Protein AF-A0A838E1R1-F1 (afdb_monomer)

Mean predicted aligned error: 11.25 Å

Structure (mmCIF, N/CA/C/O backbone):
data_AF-A0A838E1R1-F1
#
_entry.id   AF-A0A838E1R1-F1
#
loop_
_atom_site.group_PDB
_atom_site.id
_atom_site.type_symbol
_atom_site.label_atom_id
_atom_site.label_alt_id
_atom_site.label_comp_id
_atom_site.label_asym_id
_atom_site.label_entity_id
_atom_site.label_seq_id
_atom_site.pdbx_PDB_ins_code
_atom_site.Cartn_x
_atom_site.Cartn_y
_atom_site.Cartn_z
_atom_site.occupancy
_atom_site.B_iso_or_equiv
_atom_site.auth_seq_id
_atom_site.auth_comp_id
_atom_site.auth_asym_id
_atom_site.auth_atom_id
_atom_site.pdbx_PDB_model_num
ATOM 1 N N . MET A 1 1 ? -27.512 -9.405 -29.862 1.00 69.06 1 MET A N 1
ATOM 2 C CA . MET A 1 1 ? -26.299 -8.732 -30.366 1.00 69.06 1 MET A CA 1
ATOM 3 C C . MET A 1 1 ? -25.530 -9.753 -31.178 1.00 69.06 1 MET A C 1
ATOM 5 O O . MET A 1 1 ? -25.225 -10.809 -30.632 1.00 69.06 1 MET A O 1
ATOM 9 N N . SER A 1 2 ? -25.320 -9.494 -32.466 1.00 85.25 2 SER A N 1
ATOM 10 C CA . SER A 1 2 ? -24.423 -10.284 -33.317 1.00 85.25 2 SER A CA 1
ATOM 11 C C . SER A 1 2 ? -22.968 -9.971 -32.961 1.00 85.25 2 SER A C 1
ATOM 13 O O . SER A 1 2 ? -22.663 -8.941 -32.356 1.00 85.25 2 SER A O 1
ATOM 15 N N . LEU A 1 3 ? -22.062 -10.880 -33.316 1.00 85.44 3 LEU A N 1
ATOM 16 C CA . LEU A 1 3 ? -20.622 -10.702 -33.106 1.00 85.44 3 LEU A CA 1
ATOM 17 C C . LEU A 1 3 ? -20.067 -9.481 -33.863 1.00 85.44 3 LEU A C 1
ATOM 19 O O . LEU A 1 3 ? -19.075 -8.899 -33.430 1.00 85.44 3 LEU A O 1
ATOM 23 N N . ASP A 1 4 ? -20.734 -9.075 -34.943 1.00 91.12 4 ASP A N 1
ATOM 24 C CA . ASP A 1 4 ? -20.308 -7.994 -35.836 1.00 91.12 4 ASP A CA 1
ATOM 25 C C . ASP A 1 4 ? -20.505 -6.589 -35.240 1.00 91.12 4 ASP A C 1
ATOM 27 O O . ASP A 1 4 ? -19.787 -5.655 -35.595 1.00 91.12 4 ASP A O 1
ATOM 31 N N . ASP A 1 5 ? -21.413 -6.444 -34.272 1.00 86.38 5 ASP A N 1
ATOM 32 C CA . ASP A 1 5 ? -21.767 -5.150 -33.670 1.00 86.38 5 ASP A CA 1
ATOM 33 C C . ASP A 1 5 ? -20.899 -4.796 -32.442 1.00 86.38 5 ASP A C 1
ATOM 35 O O . ASP A 1 5 ? -21.074 -3.750 -31.805 1.00 86.38 5 ASP A O 1
ATOM 39 N N . ILE A 1 6 ? -19.947 -5.662 -32.072 1.00 84.75 6 ILE A N 1
ATOM 40 C CA . ILE A 1 6 ? -19.105 -5.487 -30.883 1.00 84.75 6 ILE A CA 1
ATOM 41 C C . ILE A 1 6 ? -17.997 -4.472 -31.179 1.00 84.75 6 ILE A C 1
ATOM 43 O O . ILE A 1 6 ? -16.922 -4.795 -31.687 1.00 84.75 6 ILE A O 1
ATOM 47 N N . THR A 1 7 ? -18.235 -3.219 -30.802 1.00 83.75 7 THR A N 1
ATOM 48 C CA . THR A 1 7 ? -17.257 -2.134 -30.932 1.00 83.75 7 THR A CA 1
ATOM 49 C C . THR A 1 7 ? -16.583 -1.805 -29.601 1.00 83.75 7 THR A C 1
ATOM 51 O O . THR A 1 7 ? -17.097 -2.060 -28.512 1.00 83.75 7 THR A O 1
ATOM 54 N N . LYS A 1 8 ? -15.376 -1.231 -29.672 1.00 83.38 8 LYS A N 1
ATOM 55 C CA . LYS A 1 8 ? -14.667 -0.724 -28.490 1.00 83.38 8 LYS A CA 1
ATOM 56 C C . LYS A 1 8 ? -15.153 0.682 -28.141 1.00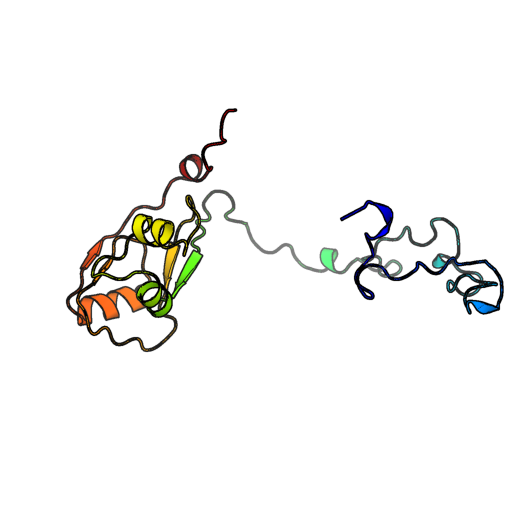 83.38 8 LYS A C 1
ATOM 58 O O . LYS A 1 8 ? -15.340 1.509 -29.030 1.00 83.38 8 LYS A O 1
ATOM 63 N N . THR A 1 9 ? -15.225 1.000 -26.851 1.00 86.44 9 THR A N 1
ATOM 64 C CA . THR A 1 9 ? -15.376 2.390 -26.395 1.00 86.44 9 THR A CA 1
ATOM 65 C C . THR A 1 9 ? -14.211 3.232 -26.947 1.00 86.44 9 THR A C 1
ATOM 67 O O . THR A 1 9 ? -13.061 2.774 -26.880 1.00 86.44 9 THR A O 1
ATOM 70 N N . PRO A 1 10 ? -14.452 4.443 -27.485 1.00 78.25 10 PRO A N 1
ATOM 71 C CA . PRO A 1 10 ? -13.467 5.211 -28.259 1.00 78.25 10 PRO A CA 1
ATOM 72 C C . PRO A 1 10 ? -12.123 5.447 -27.547 1.00 78.25 10 PRO A C 1
ATOM 74 O O . PRO A 1 10 ? -11.074 5.446 -28.187 1.00 78.25 10 PRO A O 1
ATOM 77 N N . THR A 1 11 ? -12.118 5.547 -26.219 1.00 77.62 11 THR A N 1
ATOM 78 C CA . THR A 1 11 ? -10.921 5.768 -25.386 1.00 77.62 11 THR A CA 1
ATOM 79 C C . THR A 1 11 ? -10.302 4.497 -24.796 1.00 77.62 11 THR A C 1
ATOM 81 O O . THR A 1 11 ? -9.246 4.568 -24.177 1.00 77.62 11 THR A O 1
ATOM 84 N N . SER A 1 12 ? -10.907 3.320 -24.990 1.00 82.19 12 SER A N 1
ATOM 85 C CA . SER A 1 12 ? -10.471 2.076 -24.331 1.00 82.19 12 SER A CA 1
ATOM 86 C C . SER A 1 12 ? -9.118 1.559 -24.842 1.00 82.19 12 SER A C 1
ATOM 88 O O . SER A 1 12 ? -8.331 1.003 -24.075 1.00 82.19 12 SER A O 1
ATOM 90 N N . ARG A 1 13 ? -8.814 1.738 -26.138 1.00 83.06 13 ARG A N 1
ATOM 91 C CA . ARG A 1 13 ? -7.555 1.267 -26.747 1.00 83.06 13 ARG A CA 1
ATOM 92 C C . ARG A 1 13 ? -6.996 2.260 -27.756 1.00 83.06 13 ARG A C 1
ATOM 94 O O . ARG A 1 13 ? -7.428 2.276 -28.917 1.00 83.06 13 ARG A O 1
ATOM 101 N N . ALA A 1 14 ? -5.987 3.013 -27.323 1.00 84.06 14 ALA A N 1
ATOM 102 C CA . ALA A 1 14 ? -5.154 3.823 -28.203 1.00 84.06 14 ALA A CA 1
ATOM 103 C C . ALA A 1 14 ? -4.338 2.929 -29.154 1.00 84.06 14 ALA A C 1
ATOM 105 O O . ALA A 1 14 ? -3.832 1.873 -28.764 1.00 84.06 14 ALA A O 1
ATOM 106 N N . GLN A 1 15 ? -4.204 3.343 -30.416 1.00 85.38 15 GLN A N 1
ATOM 107 C CA . GLN A 1 15 ? -3.348 2.634 -31.365 1.00 85.38 15 GLN A CA 1
ATOM 108 C C . GLN A 1 15 ? -1.874 2.810 -30.974 1.00 85.38 15 GLN A C 1
ATOM 110 O O . GLN A 1 15 ? -1.394 3.924 -30.763 1.00 85.38 15 GLN A O 1
ATOM 115 N N . ARG A 1 16 ? -1.126 1.703 -30.892 1.00 88.00 16 ARG A N 1
ATOM 116 C CA . ARG A 1 16 ? 0.314 1.749 -30.618 1.00 88.00 16 ARG A CA 1
ATOM 117 C C . ARG A 1 16 ? 1.051 2.338 -31.817 1.00 88.00 16 ARG A C 1
ATOM 119 O O . ARG A 1 16 ? 1.022 1.774 -32.909 1.00 88.00 16 ARG A O 1
ATOM 126 N N . ARG A 1 17 ? 1.824 3.399 -31.586 1.00 87.50 17 ARG A N 1
ATOM 127 C CA . ARG A 1 17 ? 2.751 3.932 -32.591 1.00 87.50 17 ARG A CA 1
ATOM 128 C C . ARG A 1 17 ? 3.868 2.920 -32.874 1.00 87.50 17 ARG A C 1
ATOM 130 O O . ARG A 1 17 ? 4.622 2.542 -31.974 1.00 87.50 17 ARG A O 1
ATOM 137 N N . ARG A 1 18 ? 3.982 2.475 -34.129 1.00 90.56 18 ARG A N 1
ATOM 138 C CA . ARG A 1 18 ? 5.080 1.615 -34.598 1.00 90.56 18 ARG A CA 1
ATOM 139 C C . ARG A 1 18 ? 6.303 2.487 -34.900 1.00 90.56 18 ARG A C 1
ATOM 141 O O . ARG A 1 18 ? 6.276 3.288 -35.826 1.00 90.56 18 ARG A O 1
ATOM 148 N N . VAL A 1 19 ? 7.353 2.357 -34.092 1.00 92.00 19 VAL A N 1
ATOM 149 C CA . VAL A 1 19 ? 8.600 3.134 -34.236 1.00 92.00 19 VAL A CA 1
ATOM 150 C C . VAL A 1 19 ? 9.474 2.590 -35.373 1.00 92.00 19 VAL A C 1
ATOM 152 O O . VAL A 1 19 ? 9.388 1.406 -35.698 1.00 92.00 19 VAL A O 1
ATOM 155 N N . GLY A 1 20 ? 10.310 3.436 -35.986 1.00 90.44 20 GLY A N 1
ATOM 156 C CA . GLY A 1 20 ? 11.235 3.011 -37.048 1.00 90.44 20 GLY A CA 1
ATOM 157 C C . GLY A 1 20 ? 10.559 2.670 -38.382 1.00 90.44 20 GLY A C 1
ATOM 158 O O . GLY A 1 20 ? 11.036 1.805 -39.117 1.00 90.44 20 GLY A O 1
ATOM 159 N N . ARG A 1 21 ? 9.417 3.299 -38.683 1.00 93.25 21 ARG A N 1
ATOM 160 C CA . ARG A 1 21 ? 8.636 3.107 -39.921 1.00 93.25 21 ARG A CA 1
ATOM 161 C C . ARG A 1 21 ? 8.426 4.442 -40.643 1.00 93.25 21 ARG A C 1
ATOM 163 O O . ARG A 1 21 ? 7.306 4.914 -40.786 1.00 93.25 21 ARG A O 1
ATOM 170 N N . GLY A 1 22 ? 9.527 5.072 -41.051 1.00 90.69 22 GLY A N 1
ATOM 171 C CA . GLY A 1 22 ? 9.507 6.321 -41.820 1.00 90.69 22 GLY A CA 1
ATOM 172 C C . GLY A 1 22 ? 9.334 7.603 -40.991 1.00 90.69 22 GLY A C 1
ATOM 173 O O . GLY A 1 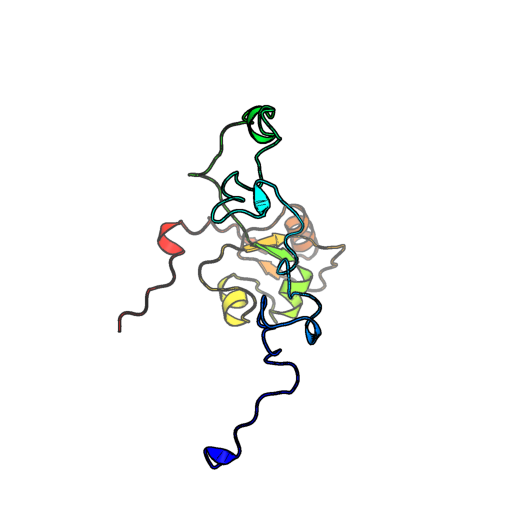22 ? 9.174 7.574 -39.766 1.00 90.69 22 GLY A O 1
ATOM 174 N N . ILE A 1 23 ? 9.415 8.744 -41.684 1.00 87.81 23 ILE A N 1
ATOM 175 C CA . ILE A 1 23 ? 9.490 10.090 -41.085 1.00 87.81 23 ILE A CA 1
ATOM 176 C C . ILE A 1 23 ? 8.125 10.584 -40.588 1.00 87.81 23 ILE A C 1
ATOM 178 O O . ILE A 1 23 ? 8.081 11.257 -39.564 1.00 87.81 23 ILE A O 1
ATOM 182 N N . GLY A 1 24 ? 7.014 10.181 -41.219 1.00 88.00 24 GLY A N 1
ATOM 183 C CA . GLY A 1 24 ? 5.662 10.661 -40.878 1.00 88.00 24 GLY A CA 1
ATOM 184 C C . GLY A 1 24 ? 5.221 10.416 -39.426 1.00 88.00 24 GLY A C 1
ATOM 185 O O . GLY A 1 24 ? 4.302 11.060 -38.940 1.00 88.00 24 GLY A O 1
ATOM 186 N N . SER A 1 25 ? 5.900 9.523 -38.698 1.00 85.06 25 SER A N 1
ATOM 187 C CA . SER A 1 25 ? 5.652 9.264 -37.271 1.00 85.06 25 SER A CA 1
ATOM 188 C C . SER A 1 25 ? 6.431 10.171 -36.302 1.00 85.06 25 SER A C 1
ATOM 190 O O . SER A 1 25 ? 6.226 10.077 -35.087 1.00 85.06 25 SER A O 1
ATOM 192 N N . GLY A 1 26 ? 7.389 10.963 -36.801 1.00 87.94 26 GLY A N 1
ATOM 193 C CA . GLY A 1 26 ? 8.384 11.699 -36.008 1.00 87.94 26 GLY A CA 1
ATOM 194 C C . GLY A 1 26 ? 9.441 10.814 -35.325 1.00 87.94 26 GLY A C 1
ATOM 195 O O . GLY A 1 26 ? 10.399 11.317 -34.748 1.00 87.94 26 GLY A O 1
ATOM 196 N N . LEU A 1 27 ? 9.309 9.483 -35.405 1.00 90.25 27 LEU A N 1
ATOM 197 C CA . LEU A 1 27 ? 10.171 8.490 -34.748 1.00 90.25 27 LEU A CA 1
ATOM 198 C C . LEU A 1 27 ? 10.849 7.552 -35.759 1.00 90.25 27 LEU A C 1
ATOM 200 O O . LEU A 1 27 ? 11.019 6.358 -35.502 1.00 90.25 27 LEU A O 1
ATOM 204 N N . GLY A 1 28 ? 11.223 8.085 -36.922 1.00 90.31 28 GLY A N 1
ATOM 205 C CA . GLY A 1 28 ? 11.849 7.324 -38.004 1.00 90.31 28 GLY A CA 1
ATOM 206 C C . GLY A 1 28 ? 13.300 6.948 -37.700 1.00 90.31 28 GLY A C 1
ATOM 207 O O . GLY A 1 28 ? 13.582 5.853 -37.219 1.00 90.31 28 GLY A O 1
ATOM 208 N N . LYS A 1 29 ? 14.236 7.865 -37.974 1.00 90.25 29 LYS A N 1
ATOM 209 C CA . LYS A 1 29 ? 15.681 7.573 -38.028 1.00 90.25 29 LYS A CA 1
ATOM 210 C C . LYS A 1 29 ? 16.281 7.039 -36.723 1.00 90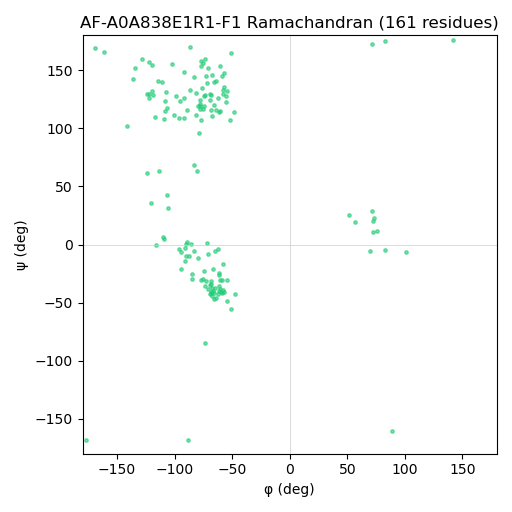.25 29 LYS A C 1
ATOM 212 O O . LYS A 1 29 ? 17.159 6.181 -36.769 1.00 90.25 29 LYS A O 1
ATOM 217 N N . THR A 1 30 ? 15.845 7.564 -35.580 1.00 91.69 30 THR A N 1
ATOM 218 C CA . THR A 1 30 ? 16.422 7.254 -34.257 1.00 91.69 30 THR A CA 1
ATOM 219 C C . THR A 1 30 ? 15.434 6.565 -33.322 1.00 91.69 30 THR A C 1
ATOM 221 O O . THR A 1 30 ? 15.780 6.271 -32.181 1.00 91.69 30 THR A O 1
ATOM 224 N N . CYS A 1 31 ? 14.192 6.325 -33.766 1.00 91.19 31 CYS A N 1
ATOM 225 C CA . CYS A 1 31 ? 13.115 5.789 -32.923 1.00 91.19 31 CYS A CA 1
ATOM 226 C C . CYS A 1 31 ? 12.914 6.563 -31.599 1.00 91.19 31 CYS A C 1
ATOM 228 O O . CYS A 1 31 ? 12.457 5.982 -30.617 1.00 91.19 31 CYS A O 1
ATOM 230 N N . GLY A 1 32 ? 13.294 7.849 -31.548 1.00 90.06 32 GLY A N 1
ATOM 231 C CA . GLY A 1 32 ? 13.250 8.678 -30.337 1.00 90.06 32 GLY A CA 1
ATOM 232 C C . GLY A 1 32 ? 14.363 8.404 -29.318 1.00 90.06 32 GLY A C 1
ATOM 233 O O . GLY A 1 32 ? 14.275 8.873 -28.191 1.00 90.06 32 GLY A O 1
ATOM 234 N N . ARG A 1 33 ? 15.403 7.638 -29.680 1.00 89.75 33 ARG A N 1
ATOM 235 C CA . ARG A 1 33 ? 16.526 7.306 -28.783 1.00 89.75 33 ARG A CA 1
ATOM 236 C C . ARG A 1 33 ? 17.700 8.289 -28.849 1.00 89.75 33 ARG A C 1
ATOM 238 O O . ARG A 1 33 ? 18.542 8.249 -27.963 1.00 89.75 33 ARG A O 1
ATOM 245 N N . GLY A 1 34 ? 17.763 9.154 -29.863 1.00 91.19 34 GLY A N 1
ATOM 246 C CA . GLY A 1 34 ? 18.880 10.088 -30.072 1.00 91.19 34 GLY A CA 1
ATOM 247 C C . GLY A 1 34 ? 20.036 9.515 -30.908 1.00 91.19 34 GLY A C 1
ATOM 248 O O . GLY A 1 34 ? 19.844 8.573 -31.679 1.00 91.19 34 GLY A O 1
ATOM 249 N N . GLN A 1 35 ? 21.216 10.136 -30.795 1.00 92.50 35 GLN A N 1
ATOM 250 C CA . GLN A 1 35 ? 22.447 9.793 -31.533 1.00 92.50 35 GLN A CA 1
ATOM 251 C C . GLN A 1 35 ? 23.285 8.726 -30.796 1.00 92.50 35 GLN A C 1
ATOM 253 O O . GLN A 1 35 ? 22.808 8.071 -29.881 1.00 92.50 35 GLN A O 1
ATOM 258 N N . LYS A 1 36 ? 24.537 8.489 -31.204 1.00 92.44 36 LYS A N 1
ATOM 259 C CA . LYS A 1 36 ? 25.397 7.423 -30.657 1.00 92.44 36 LYS A CA 1
ATOM 260 C C . LYS A 1 36 ? 25.654 7.611 -29.144 1.00 92.44 36 LYS A C 1
ATOM 262 O O . LYS A 1 36 ? 26.330 8.552 -28.757 1.00 92.44 36 LYS A O 1
ATOM 267 N N . GLY A 1 37 ? 25.172 6.680 -28.314 1.00 89.69 37 GLY A N 1
ATOM 268 C CA . GLY A 1 37 ? 25.416 6.635 -26.861 1.00 89.69 37 GLY A CA 1
ATOM 269 C C . GLY A 1 37 ? 24.955 5.317 -26.225 1.00 89.69 37 GLY A C 1
ATOM 270 O O . GLY A 1 37 ? 24.264 4.539 -26.888 1.00 89.69 37 GLY A O 1
ATOM 271 N N . GLU A 1 38 ? 25.310 5.061 -24.960 1.00 87.69 38 GLU A N 1
ATOM 272 C CA . GLU A 1 38 ? 25.012 3.799 -24.251 1.00 87.69 38 GLU A CA 1
ATOM 273 C C . GLU A 1 38 ? 23.520 3.438 -24.358 1.00 87.69 38 GLU A C 1
ATOM 275 O O . GLU A 1 38 ? 23.180 2.427 -24.966 1.00 87.69 38 GLU A O 1
ATOM 280 N N . GLY A 1 39 ? 22.616 4.340 -23.955 1.00 86.50 39 GLY A N 1
ATOM 281 C CA . GLY A 1 39 ? 21.158 4.128 -23.978 1.00 86.50 39 GLY A CA 1
ATOM 282 C C . GLY A 1 39 ? 20.507 3.952 -25.362 1.00 86.50 39 GLY A C 1
ATOM 283 O O . GLY A 1 39 ? 19.310 3.665 -25.442 1.00 86.50 39 GLY A O 1
ATOM 284 N N . THR A 1 40 ? 21.266 4.108 -26.452 1.00 90.12 40 THR A N 1
ATOM 285 C CA . THR A 1 40 ? 20.785 3.880 -27.829 1.00 90.12 40 THR A CA 1
ATOM 286 C C . THR A 1 40 ? 21.077 2.476 -28.341 1.00 90.12 40 THR A C 1
ATOM 288 O O . THR A 1 40 ? 20.400 2.011 -29.262 1.00 90.12 40 THR A O 1
ATOM 291 N N . ARG A 1 41 ? 22.055 1.791 -27.737 1.00 89.31 41 ARG A N 1
ATOM 292 C CA . ARG A 1 41 ? 22.447 0.423 -28.086 1.00 89.31 41 ARG A CA 1
ATOM 293 C C . ARG A 1 41 ? 21.426 -0.587 -27.560 1.00 89.31 41 ARG A C 1
ATOM 295 O O . ARG A 1 41 ? 20.684 -0.325 -26.611 1.00 89.31 41 ARG A O 1
ATOM 302 N N . THR A 1 42 ? 21.371 -1.756 -28.188 1.00 87.56 42 THR A N 1
ATOM 303 C CA . THR A 1 42 ? 20.577 -2.890 -27.693 1.00 87.56 42 THR A CA 1
ATOM 304 C C . THR A 1 42 ? 21.120 -3.312 -26.326 1.00 87.56 42 THR A C 1
ATOM 306 O O . THR A 1 42 ? 22.321 -3.505 -26.192 1.00 87.56 42 THR A O 1
ATOM 309 N N . GLY A 1 43 ? 20.267 -3.378 -25.298 1.00 83.69 43 GLY A N 1
ATOM 310 C CA . GLY A 1 43 ? 20.713 -3.619 -23.914 1.00 83.69 43 GLY A CA 1
ATOM 311 C C . GLY A 1 43 ? 21.427 -2.428 -23.252 1.00 83.69 43 GLY A C 1
ATOM 312 O O . GLY A 1 43 ? 21.993 -2.550 -22.179 1.00 83.69 43 GLY A O 1
ATOM 313 N N . GLY A 1 44 ? 21.410 -1.238 -23.852 1.00 73.81 44 GLY A N 1
ATOM 314 C CA . GLY A 1 44 ? 22.133 -0.074 -23.332 1.00 73.81 44 GLY A CA 1
ATOM 315 C C . GLY A 1 44 ? 21.571 0.561 -22.054 1.00 73.81 44 GLY A C 1
ATOM 316 O O . GLY A 1 44 ? 22.182 1.453 -21.482 1.00 73.81 44 GLY A O 1
ATOM 317 N N . LYS A 1 45 ? 20.388 0.137 -21.601 1.00 70.81 45 LYS A N 1
ATOM 318 C CA . LYS A 1 45 ? 19.749 0.617 -20.362 1.00 70.81 45 LYS A CA 1
ATOM 319 C C . LYS A 1 45 ? 19.835 -0.426 -19.242 1.00 70.81 45 LYS A C 1
ATOM 321 O O . LYS A 1 45 ? 18.924 -0.537 -18.432 1.00 70.81 45 LYS A O 1
ATOM 326 N N . ASN A 1 46 ? 20.901 -1.224 -19.236 1.00 69.50 46 ASN A N 1
ATOM 327 C CA . ASN A 1 46 ? 21.073 -2.318 -18.276 1.00 69.50 46 ASN A CA 1
ATOM 328 C C . ASN A 1 46 ? 21.571 -1.844 -16.905 1.00 69.50 46 ASN A C 1
ATOM 330 O O . ASN A 1 46 ? 21.531 -2.599 -15.937 1.00 69.50 46 ASN A O 1
ATOM 334 N N . ARG A 1 47 ? 22.018 -0.590 -16.797 1.00 72.56 47 ARG A N 1
ATOM 335 C CA . ARG A 1 47 ? 22.305 0.038 -15.511 1.00 72.56 47 ARG A CA 1
ATOM 336 C C . ARG A 1 47 ? 20.957 0.415 -14.903 1.00 72.56 47 ARG A C 1
ATOM 338 O O . ARG A 1 47 ? 20.263 1.271 -15.446 1.00 72.56 47 ARG A O 1
ATOM 345 N N . GLY A 1 48 ? 20.539 -0.317 -13.868 1.00 78.38 48 GLY A N 1
ATOM 346 C CA . GLY A 1 48 ? 19.230 -0.144 -13.231 1.00 78.38 48 GLY A CA 1
ATOM 347 C C . GLY A 1 48 ? 18.952 1.317 -12.847 1.00 78.38 48 GLY A C 1
ATOM 348 O O . GLY A 1 48 ? 19.884 2.117 -12.773 1.00 78.38 48 GLY A O 1
ATOM 349 N N . PRO A 1 49 ? 17.693 1.686 -12.548 1.00 82.88 49 PRO A N 1
ATOM 350 C CA . PRO A 1 49 ? 17.287 3.086 -12.359 1.00 82.88 49 PRO A CA 1
ATOM 351 C C . PRO A 1 49 ? 17.981 3.809 -11.191 1.00 82.88 49 PRO A C 1
ATOM 353 O O . PRO A 1 49 ? 17.768 4.995 -10.986 1.00 82.88 49 PRO A O 1
ATOM 356 N N . LEU A 1 50 ? 18.798 3.090 -10.425 1.00 85.44 50 LEU A N 1
ATOM 357 C CA . LEU A 1 50 ? 19.450 3.528 -9.197 1.00 85.44 50 LEU A CA 1
ATOM 358 C C . LEU A 1 50 ? 20.971 3.686 -9.383 1.00 85.44 50 LEU A C 1
ATOM 360 O O . LEU A 1 50 ? 21.702 3.893 -8.419 1.00 85.44 50 LEU A O 1
ATOM 364 N N . PHE A 1 51 ? 21.461 3.545 -10.620 1.00 88.06 51 PHE A N 1
ATOM 365 C CA . PHE A 1 51 ? 22.857 3.774 -10.973 1.00 88.06 51 PHE A CA 1
ATOM 366 C C . PHE A 1 51 ? 23.146 5.274 -11.126 1.00 88.06 51 PHE A C 1
ATOM 368 O O . PHE A 1 51 ? 22.605 5.928 -12.013 1.00 88.06 51 PHE A O 1
ATOM 375 N N . GLU A 1 52 ? 24.058 5.795 -10.303 1.00 89.94 52 GLU A N 1
ATOM 376 C CA . GLU A 1 52 ? 24.437 7.217 -10.252 1.00 89.94 52 GLU A CA 1
ATOM 377 C C . GLU A 1 52 ? 25.826 7.473 -10.875 1.00 89.94 52 GLU A C 1
ATOM 379 O O . GLU A 1 52 ? 26.659 8.184 -10.321 1.00 89.94 52 GLU A O 1
ATOM 384 N N . GLY A 1 53 ? 26.136 6.849 -12.018 1.00 88.56 53 GLY A N 1
ATOM 385 C CA . GLY A 1 53 ? 27.347 7.191 -12.784 1.00 88.56 53 GLY A CA 1
ATOM 386 C C . GLY A 1 53 ? 28.679 6.738 -12.169 1.00 88.56 53 GLY A C 1
ATOM 387 O O . GLY A 1 53 ? 29.718 7.280 -12.526 1.00 88.56 53 GLY A O 1
ATOM 388 N N . GLY A 1 54 ? 28.663 5.756 -11.262 1.00 88.62 54 GLY A N 1
ATOM 389 C CA . GLY A 1 54 ? 29.850 5.288 -10.527 1.00 88.62 54 GLY A CA 1
ATOM 390 C C . GLY A 1 54 ? 29.950 5.828 -9.098 1.00 88.62 54 GLY A C 1
ATOM 391 O O . GLY A 1 54 ? 30.792 5.375 -8.328 1.00 88.62 54 GLY A O 1
ATOM 392 N N . GLN A 1 55 ? 29.055 6.739 -8.712 1.00 92.31 55 GLN A N 1
ATOM 393 C CA . GLN A 1 55 ? 28.884 7.128 -7.319 1.00 92.31 55 GLN A CA 1
ATOM 394 C C . GLN A 1 55 ? 28.224 5.995 -6.515 1.00 92.31 55 GLN A C 1
ATOM 396 O O . GLN A 1 55 ? 27.429 5.219 -7.053 1.00 92.31 55 GLN A O 1
ATOM 401 N N . PHE A 1 56 ? 28.507 5.916 -5.209 1.00 90.44 56 PHE A N 1
ATOM 402 C CA . PHE A 1 56 ? 27.778 5.014 -4.310 1.00 90.44 56 PHE A CA 1
ATOM 403 C C . PHE A 1 56 ? 26.270 5.292 -4.388 1.00 90.44 56 PHE A C 1
ATOM 405 O O . PHE A 1 56 ? 25.885 6.427 -4.105 1.00 90.44 56 PHE A O 1
ATOM 412 N N . PRO A 1 57 ? 25.412 4.310 -4.719 1.00 90.94 57 PRO A N 1
ATOM 413 C CA . PRO A 1 57 ? 23.970 4.524 -4.819 1.00 90.94 57 PRO A CA 1
ATOM 414 C C . PRO A 1 57 ? 23.363 5.068 -3.524 1.00 90.94 57 PRO A C 1
ATOM 416 O O . PRO A 1 57 ? 23.801 4.702 -2.429 1.00 90.94 57 PRO A O 1
ATOM 419 N N . PHE A 1 58 ? 22.316 5.888 -3.635 1.00 89.44 58 PHE A N 1
ATOM 420 C CA . PHE A 1 58 ? 21.647 6.524 -2.495 1.00 89.44 58 PHE A CA 1
ATOM 421 C C . PHE A 1 58 ? 21.321 5.574 -1.324 1.00 89.44 58 PHE A C 1
ATOM 423 O O . PHE A 1 58 ? 21.585 5.904 -0.167 1.00 89.44 58 PHE A O 1
ATOM 430 N N . TRP A 1 59 ? 20.825 4.361 -1.594 1.00 88.12 59 TRP A N 1
ATOM 431 C CA . TRP A 1 59 ? 20.497 3.389 -0.537 1.00 88.12 59 TRP A CA 1
ATOM 432 C C . TRP A 1 59 ? 21.713 2.864 0.237 1.00 88.12 59 TRP A C 1
ATOM 434 O O . TRP A 1 59 ? 21.537 2.338 1.330 1.00 88.12 59 TRP A O 1
ATOM 444 N N . MET A 1 60 ? 22.928 2.957 -0.319 1.00 90.94 60 MET A N 1
ATOM 445 C CA . MET A 1 60 ? 24.160 2.540 0.368 1.00 90.94 60 MET A CA 1
ATOM 446 C C . MET A 1 60 ? 24.693 3.655 1.262 1.00 90.94 60 MET A C 1
ATOM 448 O O . MET A 1 60 ? 25.395 3.370 2.225 1.00 90.94 60 MET A O 1
ATOM 452 N N . ARG A 1 61 ? 24.368 4.917 0.948 1.00 92.25 61 ARG A N 1
ATOM 453 C CA . ARG A 1 61 ? 24.756 6.077 1.763 1.00 92.25 61 ARG A CA 1
ATOM 454 C C . ARG A 1 61 ? 23.915 6.189 3.031 1.00 92.25 61 ARG A C 1
ATOM 456 O O . ARG A 1 61 ? 24.387 6.712 4.034 1.00 92.25 61 ARG A O 1
ATOM 463 N N . LEU A 1 62 ? 22.666 5.727 2.981 1.00 90.62 62 LEU A N 1
ATOM 464 C CA . LEU A 1 62 ? 21.767 5.757 4.127 1.00 90.62 62 LEU A CA 1
ATOM 465 C C . LEU A 1 62 ? 22.124 4.660 5.145 1.00 90.62 62 LEU A C 1
ATOM 467 O O . LEU A 1 62 ? 22.306 3.502 4.762 1.00 90.62 62 LEU A O 1
ATOM 471 N N . PRO A 1 63 ? 22.164 4.978 6.452 1.00 93.25 63 PRO A N 1
ATOM 472 C CA . PRO A 1 63 ? 22.383 3.969 7.477 1.00 93.25 63 PRO A CA 1
ATOM 473 C C . PRO A 1 63 ? 21.184 3.017 7.566 1.00 93.25 63 PRO A C 1
ATOM 475 O O . PRO A 1 63 ? 20.024 3.419 7.435 1.00 93.25 63 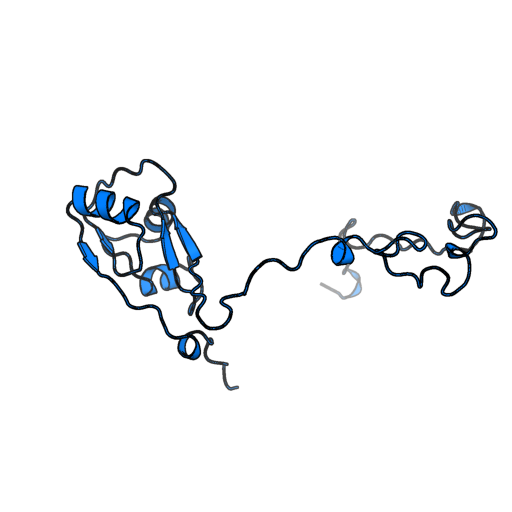PRO A O 1
ATOM 478 N N . LYS A 1 64 ? 21.449 1.741 7.865 1.00 90.19 64 LYS A N 1
ATOM 479 C CA . LYS A 1 64 ? 20.389 0.782 8.205 1.00 90.19 64 LYS A CA 1
ATOM 480 C C . LYS A 1 64 ? 19.783 1.179 9.553 1.00 90.19 64 LYS A C 1
ATOM 482 O O . LYS A 1 64 ? 20.476 1.167 10.567 1.00 90.19 64 LYS A O 1
ATOM 487 N N . ARG A 1 65 ? 18.498 1.547 9.571 1.00 90.56 65 ARG A N 1
ATOM 488 C CA . ARG A 1 65 ? 17.828 2.054 10.779 1.00 90.56 65 ARG A CA 1
ATOM 489 C C . ARG A 1 65 ? 16.969 0.987 11.464 1.00 90.56 65 ARG A C 1
ATOM 491 O O . ARG A 1 65 ? 15.894 0.662 10.968 1.00 90.56 65 ARG A O 1
ATOM 498 N N . GLY A 1 66 ? 17.402 0.566 12.656 1.00 88.69 66 GLY A N 1
ATOM 499 C CA . GLY A 1 66 ? 16.601 -0.164 13.647 1.00 88.69 66 GLY A CA 1
ATOM 500 C C . GLY A 1 66 ? 16.259 -1.620 13.304 1.00 88.69 66 GLY A C 1
ATOM 501 O O . GLY A 1 66 ? 16.496 -2.103 12.200 1.00 88.69 66 GLY A O 1
ATOM 502 N N . PHE A 1 67 ? 15.673 -2.318 14.279 1.00 88.69 67 PHE A N 1
ATOM 503 C CA . PHE A 1 67 ? 15.113 -3.661 14.108 1.00 88.69 67 PHE A CA 1
ATOM 504 C C . PHE A 1 67 ? 13.626 -3.581 13.743 1.00 88.69 67 PHE A C 1
ATOM 506 O O . PHE A 1 67 ? 12.919 -2.671 14.180 1.00 88.69 67 PHE A O 1
ATOM 513 N N . THR A 1 68 ? 13.125 -4.541 12.960 1.00 86.81 68 THR A N 1
ATOM 514 C CA . THR A 1 68 ? 11.693 -4.616 12.628 1.00 86.81 68 THR A CA 1
ATOM 515 C C . THR A 1 68 ? 10.987 -5.630 13.526 1.00 86.81 68 THR A C 1
ATOM 517 O O . THR A 1 68 ? 11.388 -6.788 13.612 1.00 86.81 68 THR A O 1
ATOM 520 N N . ASN A 1 69 ? 9.898 -5.222 14.184 1.00 87.00 69 ASN A N 1
ATOM 521 C CA . ASN A 1 69 ? 9.045 -6.140 14.945 1.00 87.00 69 ASN A CA 1
ATOM 522 C C . ASN A 1 69 ? 8.087 -6.898 14.004 1.00 87.00 69 ASN A C 1
ATOM 524 O O . ASN A 1 69 ? 6.876 -6.713 14.047 1.00 87.00 69 ASN A O 1
ATOM 528 N N . PHE A 1 70 ? 8.613 -7.707 13.086 1.00 82.88 70 PHE A N 1
ATOM 529 C CA . PHE A 1 70 ? 7.782 -8.390 12.088 1.00 82.88 70 PHE A CA 1
ATOM 530 C C . PHE A 1 70 ? 6.875 -9.469 12.714 1.00 82.88 70 PHE A C 1
ATOM 532 O O . PHE A 1 70 ? 5.693 -9.585 12.375 1.00 82.88 70 PHE A O 1
ATOM 539 N N . ALA A 1 71 ? 7.405 -10.229 13.677 1.00 81.25 71 ALA A N 1
ATOM 540 C CA . ALA A 1 71 ? 6.704 -11.355 14.287 1.00 81.25 71 ALA A CA 1
ATOM 541 C C . ALA A 1 71 ? 5.542 -10.924 15.200 1.00 81.25 71 ALA A C 1
ATOM 543 O O . ALA A 1 71 ? 4.476 -11.545 15.144 1.00 81.25 71 ALA A O 1
ATOM 544 N N . HIS A 1 72 ? 5.692 -9.834 15.961 1.00 83.00 72 HIS A N 1
ATOM 545 C CA . HIS A 1 72 ? 4.704 -9.399 16.960 1.00 83.00 72 HIS A CA 1
ATOM 546 C C . HIS A 1 72 ? 3.946 -8.124 16.575 1.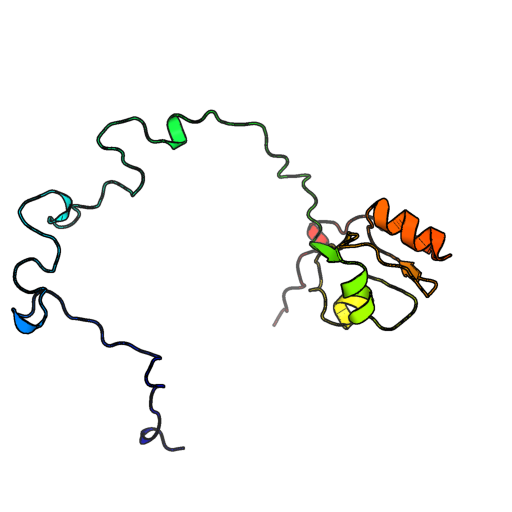00 83.00 72 HIS A C 1
ATOM 548 O O . HIS A 1 72 ? 3.144 -7.633 17.365 1.00 83.00 72 HIS A O 1
ATOM 554 N N . ARG A 1 73 ? 4.147 -7.578 15.366 1.00 83.56 73 ARG A N 1
ATOM 555 C CA . ARG A 1 73 ? 3.336 -6.451 14.889 1.00 83.56 73 ARG A CA 1
ATOM 556 C C . ARG A 1 73 ? 1.874 -6.866 14.749 1.00 83.56 73 ARG A C 1
ATOM 558 O O . ARG A 1 73 ? 1.520 -7.676 13.890 1.00 83.56 73 ARG A O 1
ATOM 565 N N . GLU A 1 74 ? 1.032 -6.237 15.556 1.00 82.94 74 GLU A N 1
ATOM 566 C CA . GLU A 1 74 ? -0.415 -6.262 15.404 1.00 82.94 74 GLU A CA 1
ATOM 567 C C . GLU A 1 74 ? -0.858 -5.082 14.541 1.00 82.94 74 GLU A C 1
ATOM 569 O O . GLU A 1 74 ? -0.517 -3.927 14.800 1.00 82.94 74 GLU A O 1
ATOM 574 N N . THR A 1 75 ? -1.598 -5.379 13.477 1.00 84.06 75 THR A N 1
ATOM 575 C CA . THR A 1 75 ? -2.178 -4.379 12.584 1.00 84.06 75 THR A CA 1
ATOM 576 C C . THR A 1 75 ? -3.681 -4.320 12.794 1.00 84.06 75 THR A C 1
ATOM 578 O O . THR A 1 75 ? -4.375 -5.326 12.648 1.00 84.06 75 THR A O 1
ATOM 581 N N . TYR A 1 76 ? -4.164 -3.122 13.105 1.00 88.31 76 TYR A N 1
ATOM 582 C CA . TYR A 1 76 ? -5.582 -2.805 13.184 1.00 88.31 76 TYR A CA 1
ATOM 583 C C . TYR A 1 76 ? -5.939 -1.871 12.032 1.00 88.31 76 TYR A C 1
ATOM 585 O O . TYR A 1 76 ? -5.175 -0.956 11.720 1.00 88.31 76 TYR A O 1
ATOM 593 N N . LEU A 1 77 ? -7.098 -2.088 11.423 1.00 89.62 77 LEU A N 1
ATOM 594 C CA . LEU A 1 77 ? -7.737 -1.114 10.553 1.00 89.62 77 LEU A CA 1
ATOM 595 C C . LEU A 1 77 ? -8.353 -0.023 11.445 1.00 89.62 77 LEU A C 1
ATOM 597 O O . LEU A 1 77 ? -9.224 -0.354 12.257 1.00 89.62 77 LEU A O 1
ATOM 601 N N . PRO A 1 78 ? -7.905 1.241 11.355 1.00 90.56 78 PRO A N 1
ATOM 602 C CA . PRO A 1 78 ? -8.576 2.327 12.051 1.00 90.56 78 PRO A CA 1
ATOM 603 C C . PRO A 1 78 ? -9.947 2.555 11.410 1.00 90.56 78 PRO A C 1
ATOM 605 O O . PRO A 1 78 ? -10.047 2.685 10.190 1.00 90.56 78 PRO A O 1
ATOM 608 N N . LEU A 1 79 ? -10.993 2.584 12.230 1.00 89.62 79 LEU A N 1
ATOM 609 C CA . LEU A 1 79 ? -12.341 2.949 11.807 1.00 89.62 79 LEU A CA 1
ATOM 610 C C . LEU A 1 79 ? -12.831 4.110 12.663 1.00 89.62 79 LEU A C 1
ATOM 612 O O . LEU A 1 79 ? -12.771 4.038 13.892 1.00 89.62 79 LEU A O 1
ATOM 616 N N . ASP A 1 80 ? -13.323 5.159 12.016 1.00 90.12 80 ASP A N 1
ATOM 617 C CA . ASP A 1 80 ? -13.863 6.310 12.724 1.00 90.12 80 ASP A CA 1
ATOM 618 C C . ASP A 1 80 ? -15.203 5.975 13.373 1.00 90.12 80 ASP A C 1
ATOM 620 O O . ASP A 1 80 ? -16.065 5.317 12.785 1.00 90.12 80 ASP A O 1
ATOM 624 N N . LEU A 1 81 ? -15.379 6.461 14.599 1.00 85.69 81 LEU A N 1
ATOM 625 C CA . LEU A 1 81 ? -16.587 6.240 15.385 1.00 85.69 81 LEU A CA 1
ATOM 626 C C . LEU A 1 81 ? -17.859 6.724 14.667 1.00 85.69 81 LEU A C 1
ATOM 628 O O . LEU A 1 81 ? -18.869 6.028 14.681 1.00 85.69 81 LEU A O 1
ATOM 632 N N . GLU A 1 82 ? -17.803 7.882 14.011 1.00 85.62 82 GLU A N 1
ATOM 633 C CA . GLU A 1 82 ? -18.931 8.447 13.258 1.00 85.62 82 GLU A CA 1
ATOM 634 C C . GLU A 1 82 ? -19.300 7.576 12.051 1.00 85.62 82 GLU A C 1
ATOM 636 O O . GLU A 1 82 ? -20.459 7.198 11.881 1.00 85.62 82 GLU A O 1
ATOM 641 N N . ALA A 1 83 ? -18.303 7.161 11.263 1.00 85.56 83 ALA A N 1
ATOM 642 C CA . ALA A 1 83 ? -18.514 6.257 10.136 1.00 85.56 83 ALA A CA 1
ATOM 643 C C . ALA A 1 83 ? -19.125 4.921 10.591 1.00 85.56 83 ALA A C 1
ATOM 645 O O . ALA A 1 83 ? -20.051 4.412 9.960 1.00 85.56 83 ALA A O 1
ATOM 646 N N . ALA A 1 84 ? -18.662 4.378 11.721 1.00 85.00 84 ALA A N 1
ATOM 647 C CA . ALA A 1 84 ? -19.213 3.152 12.290 1.00 85.00 84 ALA A CA 1
ATOM 648 C C . ALA A 1 84 ? -20.700 3.291 12.668 1.00 85.00 84 ALA A C 1
ATOM 650 O O . ALA A 1 84 ? -21.465 2.347 12.481 1.00 85.00 84 ALA A O 1
ATOM 651 N N . MET A 1 85 ? -21.124 4.464 13.145 1.00 83.25 85 MET A N 1
ATOM 652 C CA . MET A 1 85 ? -22.524 4.739 13.501 1.00 83.25 85 MET A CA 1
ATOM 653 C C . MET A 1 85 ? -23.440 4.901 12.302 1.00 83.25 85 MET A C 1
ATOM 655 O O . MET A 1 85 ? -24.595 4.490 12.357 1.00 83.25 85 MET A O 1
ATOM 659 N N . HIS A 1 86 ? -22.944 5.498 11.222 1.00 83.56 86 HIS A N 1
ATOM 660 C CA . HIS A 1 86 ? -23.721 5.604 9.991 1.00 83.56 86 HIS A CA 1
ATOM 661 C C . HIS A 1 86 ? -23.933 4.241 9.329 1.00 83.56 86 HIS A C 1
ATOM 663 O O . HIS A 1 86 ? -24.976 4.009 8.725 1.00 83.56 86 HIS A O 1
ATOM 669 N N . LEU A 1 87 ? -22.952 3.343 9.444 1.00 81.31 87 LEU A N 1
ATOM 670 C CA . LEU A 1 87 ? -22.977 2.037 8.788 1.00 81.31 87 LEU A CA 1
ATOM 671 C C . LEU A 1 87 ? -23.739 0.974 9.587 1.00 81.31 87 LEU A C 1
ATOM 673 O O . LEU A 1 87 ? -24.297 0.055 8.992 1.00 81.31 87 LEU A O 1
ATOM 677 N N . VAL A 1 88 ? -23.764 1.076 10.918 1.00 80.00 88 VAL A N 1
ATOM 678 C CA . VAL A 1 88 ? -24.442 0.109 11.788 1.00 80.00 88 VAL A CA 1
ATOM 679 C C . VAL A 1 88 ? -25.562 0.800 12.550 1.00 80.00 88 VAL A C 1
ATOM 681 O O . VAL A 1 88 ? -25.329 1.568 13.479 1.00 80.00 88 VAL A O 1
ATOM 684 N N . SER A 1 89 ? -26.801 0.477 12.187 1.00 74.31 89 SER A N 1
ATOM 685 C CA . SER A 1 89 ? -27.979 0.879 12.948 1.00 74.31 89 SER A CA 1
ATOM 686 C C . SER A 1 89 ? -28.150 -0.013 14.181 1.00 74.31 89 SER A C 1
ATOM 688 O O . SER A 1 89 ? -28.339 -1.224 14.052 1.00 74.31 89 SER A O 1
ATOM 690 N N . GLY A 1 90 ? -28.114 0.582 15.372 1.00 77.31 90 GLY A N 1
ATOM 691 C CA . GLY A 1 90 ? -28.393 -0.088 16.642 1.00 77.31 90 GLY A CA 1
ATOM 692 C C . GLY A 1 90 ? -27.487 0.393 17.771 1.00 77.31 90 GLY A C 1
ATOM 693 O O . GLY A 1 90 ? -26.570 1.181 17.551 1.00 77.31 90 GLY A O 1
ATOM 694 N N . ASP A 1 91 ? -27.745 -0.111 18.974 1.00 78.56 91 ASP A N 1
ATOM 695 C CA . ASP A 1 91 ? -27.027 0.304 20.185 1.00 78.56 91 ASP A CA 1
ATOM 696 C C . ASP A 1 91 ? -25.792 -0.563 20.478 1.00 78.56 91 ASP A C 1
ATOM 698 O O . ASP A 1 91 ? -25.033 -0.272 21.398 1.00 78.56 91 ASP A O 1
ATOM 702 N N . GLU A 1 92 ? -25.525 -1.601 19.676 1.00 83.81 92 GLU A N 1
ATOM 703 C CA . GLU A 1 92 ? -24.321 -2.427 19.831 1.00 83.81 92 GLU A CA 1
ATOM 704 C C . GLU A 1 92 ? -23.435 -2.365 18.585 1.00 83.81 92 GLU A C 1
ATOM 706 O O . GLU A 1 92 ? -23.883 -2.653 17.472 1.00 83.81 92 GLU A O 1
ATOM 711 N N . LEU A 1 93 ? -22.154 -2.074 18.799 1.00 84.56 93 LEU A N 1
ATOM 712 C CA . LEU A 1 93 ? -21.096 -2.075 17.796 1.00 84.56 93 LEU A CA 1
ATOM 713 C C . LEU A 1 93 ? -20.170 -3.268 18.049 1.00 84.56 93 LEU A C 1
ATOM 715 O O . LEU A 1 93 ? -19.370 -3.275 18.985 1.00 84.56 93 LEU A O 1
ATOM 719 N N . SER A 1 94 ? -20.247 -4.269 17.176 1.00 86.12 94 SER A N 1
ATOM 720 C CA . SER A 1 94 ? -19.379 -5.450 17.196 1.00 86.12 94 SER A CA 1
ATOM 721 C C . SER A 1 94 ? -18.743 -5.686 15.827 1.00 86.12 94 SER A C 1
ATOM 723 O O . SER A 1 94 ? -19.244 -5.221 14.800 1.00 86.12 94 SER A O 1
ATOM 725 N N . LEU A 1 95 ? -17.635 -6.436 15.794 1.00 83.94 95 LEU A N 1
ATOM 726 C CA . LEU A 1 95 ? -16.984 -6.817 14.534 1.00 83.94 95 LEU A CA 1
ATOM 727 C C . LEU A 1 95 ? -17.941 -7.582 13.608 1.00 83.94 95 LEU A C 1
ATOM 729 O O . LEU A 1 95 ? -17.953 -7.335 12.407 1.00 83.94 95 LEU A O 1
ATOM 733 N N . ALA A 1 96 ? -18.782 -8.459 14.163 1.00 84.94 96 ALA A N 1
ATOM 734 C CA . ALA A 1 96 ? -19.765 -9.216 13.392 1.00 84.94 96 ALA A CA 1
ATOM 735 C C . ALA A 1 96 ? -20.787 -8.298 12.703 1.00 84.94 96 ALA A C 1
ATOM 737 O O . ALA A 1 96 ? -21.076 -8.483 11.522 1.00 84.94 96 ALA A O 1
ATOM 738 N N . LYS A 1 97 ? -21.274 -7.261 13.401 1.00 86.19 97 LYS A N 1
ATOM 739 C CA . LYS A 1 97 ? -22.205 -6.282 12.821 1.00 86.19 97 LYS A CA 1
ATOM 740 C C . LYS A 1 97 ? -21.550 -5.427 11.738 1.00 86.19 97 LYS A C 1
ATOM 742 O O . LYS A 1 97 ? -22.174 -5.178 10.714 1.00 86.19 97 LYS A O 1
ATOM 747 N N . LEU A 1 98 ? -20.283 -5.046 11.909 1.00 85.44 98 LEU A N 1
ATOM 748 C CA . LEU A 1 98 ? -19.530 -4.332 10.869 1.00 85.44 98 LEU A CA 1
ATOM 749 C C . LEU A 1 98 ? -19.308 -5.186 9.612 1.00 85.44 98 LEU A C 1
ATOM 751 O O . LEU A 1 98 ? -19.371 -4.670 8.497 1.00 85.44 98 LEU A O 1
ATOM 755 N N . VAL A 1 99 ? -19.073 -6.490 9.776 1.00 86.81 99 VAL A N 1
ATOM 756 C CA . VAL A 1 99 ? -18.959 -7.426 8.647 1.00 86.81 99 VAL A CA 1
ATOM 757 C C . VAL A 1 99 ? -20.317 -7.628 7.968 1.00 86.81 99 VAL A C 1
ATOM 759 O O . VAL A 1 99 ? -20.393 -7.576 6.742 1.00 86.81 99 VAL A O 1
ATOM 762 N N . ALA A 1 100 ? -21.397 -7.780 8.741 1.00 86.00 100 ALA A N 1
ATOM 763 C CA . ALA A 1 100 ? -22.758 -7.901 8.212 1.00 86.00 100 ALA A CA 1
ATOM 764 C C . ALA A 1 100 ? -23.192 -6.648 7.430 1.00 86.00 100 ALA A C 1
ATOM 766 O O . ALA A 1 100 ? -23.754 -6.760 6.343 1.00 86.00 100 ALA A O 1
ATOM 767 N N . ALA A 1 101 ? -22.839 -5.460 7.929 1.00 85.62 101 ALA A N 1
ATOM 768 C CA . ALA A 1 101 ? -23.047 -4.181 7.251 1.00 85.62 101 ALA A CA 1
ATOM 769 C C . ALA A 1 101 ? -22.117 -3.962 6.039 1.00 85.62 101 ALA A C 1
ATOM 771 O O . ALA A 1 101 ? -22.158 -2.904 5.415 1.00 85.62 101 ALA A O 1
ATOM 772 N N . LYS A 1 102 ? -21.253 -4.934 5.701 1.00 85.19 102 LYS A N 1
ATOM 773 C CA . LYS A 1 102 ? -20.233 -4.854 4.638 1.00 85.19 102 LYS A CA 1
ATOM 774 C C . LYS A 1 102 ? -19.254 -3.681 4.795 1.00 85.19 102 LYS A C 1
ATOM 776 O O . LYS A 1 102 ? -18.564 -3.326 3.842 1.00 85.19 102 LYS A O 1
ATOM 781 N N . ALA A 1 103 ? -19.140 -3.123 6.000 1.00 84.81 103 ALA A N 1
ATOM 782 C CA . ALA A 1 103 ? -18.184 -2.068 6.319 1.00 84.81 103 ALA A CA 1
ATOM 783 C C . ALA A 1 103 ? -16.749 -2.612 6.391 1.00 84.81 103 ALA A C 1
ATOM 785 O O . ALA A 1 103 ? -15.787 -1.911 6.084 1.00 84.81 103 ALA A O 1
ATOM 786 N N . VAL A 1 104 ? -16.598 -3.875 6.803 1.00 86.50 104 VAL A N 1
ATOM 787 C CA . VAL A 1 104 ? -15.298 -4.516 7.025 1.00 86.50 104 VAL A CA 1
ATOM 788 C C . VAL A 1 104 ? -15.304 -5.930 6.448 1.00 86.50 104 VAL A C 1
ATOM 790 O O . VAL A 1 104 ? -16.298 -6.648 6.524 1.00 86.50 104 VAL A O 1
ATOM 793 N N . ARG A 1 105 ? -14.175 -6.348 5.864 1.00 85.38 105 ARG A N 1
ATOM 794 C CA . ARG A 1 105 ? -13.990 -7.727 5.389 1.00 85.38 105 ARG A CA 1
ATOM 795 C C . ARG A 1 105 ? -13.812 -8.695 6.570 1.00 85.38 105 ARG A C 1
ATOM 797 O O . ARG A 1 105 ? -13.158 -8.331 7.549 1.00 85.38 105 ARG A O 1
ATOM 804 N N . PRO A 1 106 ? -14.312 -9.938 6.477 1.00 83.44 106 PRO A N 1
ATOM 805 C CA . PRO A 1 106 ? -14.072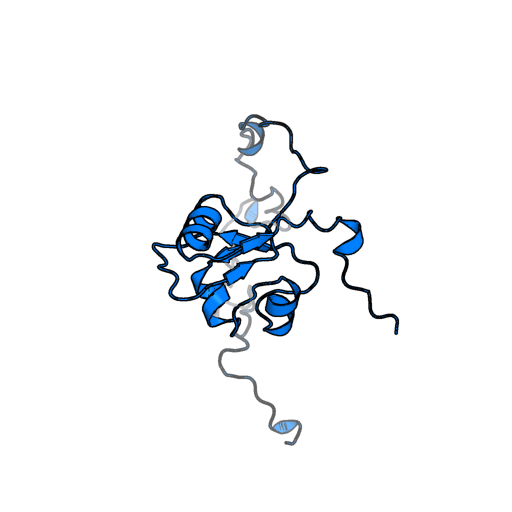 -10.940 7.513 1.00 83.44 106 PRO A CA 1
ATOM 806 C C . PRO A 1 106 ? -12.564 -11.185 7.706 1.00 83.44 106 PRO A C 1
ATOM 808 O O . PRO A 1 106 ? -11.784 -11.103 6.757 1.00 83.44 106 PRO A O 1
ATOM 811 N N . GLY A 1 107 ? -12.145 -11.452 8.946 1.00 81.44 107 GLY A N 1
ATOM 812 C CA . GLY A 1 107 ? -10.741 -11.713 9.306 1.00 81.44 107 GLY A CA 1
ATOM 813 C C . GLY A 1 107 ? -9.870 -10.467 9.533 1.00 81.44 107 GLY A C 1
ATOM 814 O O . GLY A 1 107 ? -8.717 -10.591 9.954 1.00 81.44 107 GLY A O 1
ATOM 815 N N . VAL A 1 108 ? -10.402 -9.261 9.305 1.00 84.56 108 VAL A N 1
ATOM 816 C CA . VAL A 1 108 ? -9.698 -7.999 9.580 1.00 84.56 108 VAL A CA 1
ATOM 817 C C . VAL A 1 108 ? -9.924 -7.567 11.030 1.00 84.56 108 VAL A C 1
ATOM 819 O O . VAL A 1 108 ? -11.049 -7.538 11.520 1.00 84.56 108 VAL A O 1
ATOM 822 N N . GLN A 1 109 ? -8.844 -7.193 11.719 1.00 85.00 109 GLN A N 1
ATOM 823 C CA . GLN A 1 109 ? -8.935 -6.562 13.034 1.00 85.00 109 GLN A CA 1
ATOM 824 C C . GLN A 1 109 ? -9.228 -5.077 12.877 1.00 85.00 109 GLN A C 1
ATOM 826 O O . GLN A 1 109 ? -8.525 -4.387 12.142 1.00 85.00 109 GLN A O 1
ATOM 831 N N . VAL A 1 110 ? -10.221 -4.581 13.602 1.00 88.88 110 VAL A N 1
ATOM 832 C CA . VAL A 1 110 ? -10.624 -3.173 13.571 1.00 88.88 110 VAL A CA 1
ATOM 833 C C . VAL A 1 110 ? -10.340 -2.557 14.925 1.00 88.88 110 VAL A C 1
ATOM 835 O O . VAL A 1 110 ? -10.547 -3.199 15.956 1.00 88.88 110 VAL A O 1
ATOM 838 N N . LYS A 1 111 ? -9.864 -1.315 14.919 1.00 89.62 111 LYS A N 1
ATOM 839 C CA . LYS A 1 111 ? -9.775 -0.489 16.116 1.00 89.62 111 LYS A CA 1
ATOM 840 C C . LYS A 1 111 ? -10.570 0.785 15.888 1.00 89.62 111 LYS A C 1
ATOM 842 O O . LYS A 1 111 ? -10.316 1.490 14.915 1.00 89.62 111 LYS A O 1
ATOM 847 N N . LEU A 1 112 ? -11.502 1.083 16.787 1.00 89.44 112 LEU A N 1
ATOM 848 C CA . LEU A 1 112 ? -12.257 2.329 16.723 1.00 89.44 112 LEU A CA 1
ATOM 849 C C . LEU A 1 112 ? -11.383 3.495 17.170 1.00 89.44 112 LEU A C 1
ATOM 851 O O . LEU A 1 112 ? -10.778 3.464 18.248 1.00 89.44 112 LEU A O 1
ATOM 855 N N . VAL A 1 113 ? -11.337 4.514 16.323 1.00 90.62 113 VAL A N 1
ATOM 856 C CA . VAL A 1 113 ? -10.588 5.751 16.512 1.00 90.62 113 VAL A CA 1
ATOM 857 C C . VAL A 1 113 ? -11.570 6.916 16.506 1.00 90.62 113 VAL A C 1
ATOM 859 O O . VAL A 1 113 ? -12.676 6.835 15.970 1.00 90.62 113 VAL A O 1
ATOM 862 N N . ASN A 1 114 ? -11.177 8.000 17.166 1.00 86.38 114 ASN A N 1
ATOM 863 C CA . ASN A 1 114 ? -11.948 9.225 17.140 1.00 86.38 114 ASN A CA 1
ATOM 864 C C . ASN A 1 114 ? -11.451 10.123 16.000 1.00 86.38 114 ASN A C 1
ATOM 866 O O . ASN A 1 114 ? -10.353 10.667 16.110 1.00 86.38 114 ASN A O 1
ATOM 870 N N . GLY A 1 115 ? -12.246 10.266 14.939 1.00 75.56 115 GLY A N 1
ATOM 871 C CA . GLY A 1 115 ? -11.956 11.141 13.795 1.00 75.56 115 GLY A CA 1
ATOM 872 C C . GLY A 1 115 ? -12.348 12.613 14.003 1.00 75.56 115 GLY A C 1
ATOM 873 O O . GLY A 1 115 ? -12.030 13.446 13.161 1.00 75.56 115 GLY A O 1
ATOM 874 N N . GLY A 1 116 ? -13.011 12.963 15.117 1.00 75.44 116 GLY A N 1
ATOM 875 C CA . GLY A 1 116 ? -13.488 14.328 15.382 1.00 75.44 116 GLY A CA 1
ATOM 876 C C . GLY A 1 116 ? -14.162 14.514 16.750 1.00 75.44 116 GLY A C 1
ATOM 877 O O . GLY A 1 116 ? -14.089 13.654 17.624 1.00 75.44 116 GLY A O 1
ATOM 878 N N . ALA A 1 117 ? -14.827 15.649 16.978 1.00 66.62 117 ALA A N 1
ATOM 879 C CA . ALA A 1 117 ? -15.578 15.912 18.213 1.00 66.62 117 ALA A CA 1
ATOM 880 C C . ALA A 1 117 ? -16.986 15.285 18.157 1.00 66.62 117 ALA A C 1
ATOM 882 O O . ALA A 1 117 ? -17.994 15.985 18.079 1.00 66.62 117 ALA A O 1
ATOM 883 N N . VAL A 1 118 ? -17.065 13.954 18.169 1.00 67.19 118 VAL A N 1
ATOM 884 C CA . VAL A 1 118 ? -18.347 13.240 18.086 1.00 67.19 118 VAL A CA 1
ATOM 885 C C . VAL A 1 118 ? -19.053 13.276 19.446 1.00 67.19 118 VAL A C 1
ATOM 887 O O . VAL A 1 118 ? -18.564 12.715 20.426 1.00 67.19 118 VAL A O 1
ATOM 890 N N . LYS A 1 119 ? -20.225 13.923 19.514 1.00 67.25 119 LYS A N 1
ATOM 891 C CA . LYS A 1 119 ? -21.126 13.845 20.675 1.00 6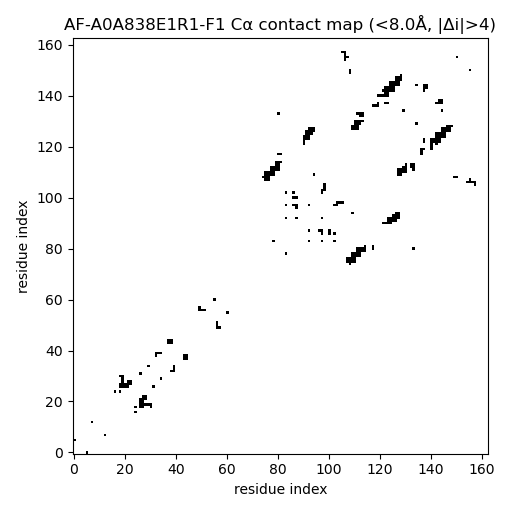7.25 119 LYS A CA 1
ATOM 892 C C . LYS A 1 119 ? -22.085 12.679 20.490 1.00 67.25 119 LYS A C 1
ATOM 894 O O . LYS A 1 119 ? -22.923 12.690 19.588 1.00 67.25 119 LYS A O 1
ATOM 899 N N . LEU A 1 120 ? -21.985 11.690 21.364 1.00 70.19 120 LEU A N 1
ATOM 900 C CA . LEU A 1 120 ? -22.883 10.546 21.350 1.00 70.19 120 LEU A CA 1
ATOM 901 C C . LEU A 1 120 ? -24.224 10.921 21.967 1.00 70.19 120 LEU A C 1
ATOM 903 O O . LEU A 1 120 ? -24.290 11.391 23.098 1.00 70.19 120 LEU A O 1
ATOM 907 N N . LYS A 1 121 ? -25.298 10.705 21.207 1.00 69.50 121 LYS A N 1
ATOM 908 C CA . LYS A 1 121 ? -26.681 10.916 21.662 1.00 69.50 121 LYS A CA 1
ATOM 909 C C . LYS A 1 121 ? -27.335 9.637 22.200 1.00 69.50 121 LYS A C 1
ATOM 911 O O . LYS A 1 121 ? -28.468 9.690 22.661 1.00 69.50 121 LYS A O 1
ATOM 916 N N . ARG A 1 122 ? -26.662 8.487 22.084 1.00 73.94 122 ARG A N 1
ATOM 917 C CA . ARG A 1 122 ? -27.197 7.154 22.400 1.00 73.94 122 ARG A CA 1
ATOM 918 C C . ARG A 1 122 ? -26.188 6.357 23.219 1.00 73.94 122 ARG A C 1
ATOM 920 O O . ARG A 1 122 ? -24.982 6.566 23.078 1.00 73.94 122 ARG A O 1
ATOM 927 N N . LYS A 1 123 ? -26.696 5.443 24.047 1.00 78.56 123 LYS A N 1
ATOM 928 C CA . LYS A 1 123 ? -25.875 4.488 24.797 1.00 78.56 123 LYS A CA 1
ATOM 929 C C . LYS A 1 123 ? -25.368 3.431 23.825 1.00 78.56 123 LYS A C 1
ATOM 931 O O . LYS A 1 123 ? -26.161 2.869 23.083 1.00 78.56 123 LYS A O 1
ATOM 936 N N . LEU A 1 124 ? -24.060 3.186 23.820 1.00 81.88 124 LEU A N 1
ATOM 937 C CA . LEU A 1 124 ? -23.444 2.225 22.908 1.00 81.88 124 LEU A CA 1
ATOM 938 C C . LEU A 1 124 ? -22.690 1.146 23.663 1.00 81.88 124 LEU A C 1
ATOM 940 O O . LEU A 1 124 ? -21.832 1.439 24.497 1.00 81.88 124 LEU A O 1
ATOM 944 N N . THR A 1 125 ? -22.971 -0.099 23.309 1.00 83.75 125 THR A N 1
ATOM 945 C CA . THR A 1 125 ? -22.214 -1.268 23.739 1.00 83.75 125 THR A CA 1
ATOM 946 C C . THR A 1 125 ? -21.203 -1.613 22.656 1.00 83.75 125 THR A C 1
ATOM 948 O O . THR A 1 125 ? -21.557 -2.051 21.564 1.00 83.75 125 THR A O 1
ATOM 951 N N . VAL A 1 126 ? -19.922 -1.374 22.933 1.00 84.56 126 VAL A N 1
ATOM 952 C CA . VAL A 1 126 ? -18.832 -1.579 21.975 1.00 84.56 126 VAL A CA 1
ATOM 953 C C . VAL A 1 126 ? -18.031 -2.816 22.366 1.00 84.56 126 VAL A C 1
ATOM 955 O O . VAL A 1 126 ? -17.386 -2.831 23.414 1.00 84.56 126 VAL A O 1
ATOM 958 N N . THR A 1 127 ? -18.015 -3.825 21.496 1.00 85.75 127 THR A N 1
ATOM 959 C CA . THR A 1 127 ? -17.281 -5.089 21.687 1.00 85.75 127 THR A CA 1
ATOM 960 C C . THR A 1 127 ? -16.153 -5.194 20.659 1.00 85.75 127 THR A C 1
ATOM 962 O O . THR A 1 127 ? -16.166 -6.042 19.764 1.00 85.75 127 THR A O 1
ATOM 965 N N . MET A 1 128 ? -15.193 -4.267 20.729 1.00 84.62 128 MET A N 1
ATOM 966 C CA . MET A 1 128 ? -13.986 -4.258 19.893 1.00 84.62 128 MET A CA 1
ATOM 967 C C . MET A 1 128 ? -12.887 -3.364 20.497 1.00 84.62 128 MET A C 1
ATOM 969 O O . MET A 1 128 ? -13.174 -2.555 21.381 1.00 84.62 128 MET A O 1
ATOM 973 N N . PRO A 1 129 ? -11.628 -3.467 20.031 1.00 86.81 129 PRO A N 1
ATOM 974 C CA . PRO A 1 129 ? -10.555 -2.572 20.457 1.00 86.81 129 PRO A CA 1
ATOM 975 C C . PRO A 1 129 ? -10.889 -1.100 20.169 1.00 86.81 129 PRO A C 1
ATOM 977 O O . PRO A 1 129 ? -11.226 -0.736 19.043 1.00 86.81 129 PRO A O 1
ATOM 980 N N . VAL A 1 130 ? -10.741 -0.234 21.170 1.00 89.00 130 VAL A N 1
ATOM 981 C CA . VAL A 1 130 ? -10.975 1.219 21.059 1.00 89.00 130 VAL A CA 1
ATOM 982 C C . VAL A 1 130 ? -9.718 2.005 21.432 1.00 89.00 130 VAL A C 1
ATOM 984 O O . VAL A 1 130 ? -8.842 1.509 22.148 1.00 89.00 130 VAL A O 1
ATOM 987 N N . THR A 1 131 ? -9.596 3.246 20.962 1.00 89.44 131 THR A N 1
ATOM 988 C CA . THR A 1 131 ? -8.631 4.205 21.521 1.00 89.44 131 THR A CA 1
ATOM 989 C C . THR A 1 131 ? -9.130 4.786 22.847 1.00 89.44 131 THR A C 1
ATOM 991 O O . THR A 1 131 ? -10.329 4.819 23.125 1.00 89.44 131 THR A O 1
ATOM 994 N N . GLY A 1 132 ? -8.209 5.301 23.670 1.00 86.56 132 GLY A N 1
ATOM 995 C CA . GLY A 1 132 ? -8.565 5.945 24.942 1.00 86.56 132 GLY A CA 1
ATOM 996 C C . GLY A 1 132 ? -9.476 7.169 24.772 1.00 86.56 132 GLY A C 1
ATOM 997 O O . GLY A 1 132 ? -10.314 7.428 25.628 1.00 86.56 132 GLY A O 1
ATOM 998 N N . SER A 1 133 ? -9.363 7.885 23.648 1.00 87.25 133 SER A N 1
ATOM 999 C CA . SER A 1 133 ? -10.267 8.986 23.296 1.00 87.25 133 SER A CA 1
ATOM 1000 C C . SER A 1 133 ? -11.705 8.511 23.082 1.00 87.25 133 SER A C 1
ATOM 1002 O O . SER A 1 133 ? -12.623 9.096 23.646 1.00 87.25 133 SER A O 1
ATOM 1004 N N . VAL A 1 134 ? -11.900 7.421 22.333 1.00 85.81 134 VAL A N 1
ATOM 1005 C CA . VAL A 1 134 ? -13.228 6.837 22.090 1.00 85.81 134 VAL A CA 1
ATOM 1006 C C . VAL A 1 134 ? -13.830 6.297 23.382 1.00 85.81 134 VAL A C 1
ATOM 1008 O O . VAL A 1 134 ? -15.003 6.539 23.640 1.00 85.81 134 VAL A O 1
ATOM 1011 N N . ARG A 1 135 ? -13.031 5.635 24.233 1.00 86.19 135 ARG A N 1
ATOM 1012 C CA . ARG A 1 135 ? -13.505 5.140 25.536 1.00 86.19 135 ARG A CA 1
ATOM 1013 C C . ARG A 1 135 ? -14.134 6.259 26.375 1.00 86.19 135 ARG A C 1
ATOM 1015 O O . ARG A 1 135 ? -15.262 6.099 26.818 1.00 86.19 135 ARG A O 1
ATOM 1022 N N . LYS A 1 136 ? -13.454 7.405 26.509 1.00 85.88 136 LYS A N 1
ATOM 1023 C CA . LYS A 1 136 ? -13.970 8.565 27.262 1.00 85.88 136 LYS A CA 1
ATOM 1024 C C . LYS A 1 136 ? -15.301 9.075 26.711 1.00 85.88 136 LYS A C 1
ATOM 1026 O O . LYS A 1 136 ? -16.194 9.408 27.478 1.00 85.88 136 LYS A O 1
ATOM 1031 N N . VAL A 1 137 ? -15.431 9.136 25.387 1.00 85.06 137 VAL A N 1
ATOM 1032 C CA . VAL A 1 137 ? -16.649 9.612 24.715 1.00 85.06 137 VAL A CA 1
ATOM 1033 C C . VAL A 1 137 ? -17.813 8.632 24.917 1.00 85.06 137 VAL A C 1
ATOM 1035 O O . VAL A 1 137 ? -18.929 9.063 25.194 1.00 85.06 137 VAL A O 1
ATOM 1038 N N . VAL A 1 138 ? -17.553 7.323 24.829 1.00 84.75 138 VAL A N 1
ATOM 1039 C CA . VAL A 1 138 ? -18.556 6.265 25.048 1.00 84.75 138 VAL A CA 1
ATOM 1040 C C . VAL A 1 138 ? -19.009 6.209 26.509 1.00 84.75 138 VAL A C 1
ATOM 1042 O O . VAL A 1 138 ? -20.208 6.147 26.767 1.00 84.75 138 VAL A O 1
ATOM 1045 N N . GLU A 1 139 ? -18.081 6.295 27.462 1.00 85.31 139 GLU A N 1
ATOM 1046 C CA . GLU A 1 139 ? -18.388 6.305 28.900 1.00 85.31 139 GLU A CA 1
ATOM 1047 C C . GLU A 1 139 ? -19.143 7.576 29.315 1.00 85.31 139 GLU A C 1
ATOM 1049 O O . GLU A 1 139 ? -20.118 7.489 30.058 1.00 85.31 139 GLU A O 1
ATOM 1054 N N . ALA A 1 140 ? -18.778 8.746 28.772 1.00 83.69 140 ALA A N 1
ATOM 1055 C CA . ALA A 1 140 ? -19.506 9.998 29.007 1.00 83.69 140 ALA A CA 1
ATOM 1056 C C . ALA A 1 140 ? -20.965 9.945 28.515 1.00 83.69 140 ALA A C 1
ATOM 1058 O O . ALA A 1 140 ? -21.825 10.646 29.042 1.00 83.69 140 ALA A O 1
ATOM 1059 N N . ALA A 1 141 ? -21.253 9.099 27.525 1.00 81.50 141 ALA A N 1
ATOM 1060 C CA . ALA A 1 141 ? -22.599 8.856 27.013 1.00 81.50 141 ALA A CA 1
ATOM 1061 C C . ALA A 1 141 ? -23.345 7.724 27.746 1.00 81.50 141 ALA A C 1
ATOM 1063 O O . ALA A 1 141 ? -24.464 7.377 27.366 1.00 81.50 141 ALA A O 1
ATOM 1064 N N . GLY A 1 142 ? -22.733 7.124 28.775 1.00 77.50 142 GLY A N 1
ATOM 1065 C CA . GLY A 1 142 ? -23.293 6.002 29.532 1.00 77.50 142 GLY A CA 1
ATOM 1066 C C . GLY A 1 142 ? -23.282 4.667 28.780 1.00 77.50 142 GLY A C 1
ATOM 1067 O O . GLY A 1 142 ? -24.102 3.798 29.074 1.00 77.50 142 GLY A O 1
ATOM 1068 N N . GLY A 1 143 ? -22.407 4.518 27.780 1.00 82.06 143 GLY A N 1
ATOM 1069 C CA . GLY A 1 143 ? -22.167 3.265 27.065 1.00 82.06 143 GLY A CA 1
ATOM 1070 C C . GLY A 1 143 ? -21.124 2.375 27.749 1.00 82.06 143 GLY A C 1
ATOM 1071 O O . GLY A 1 143 ? -20.420 2.794 28.665 1.00 82.06 143 GLY A O 1
ATOM 1072 N N . THR A 1 144 ? -20.993 1.136 27.276 1.00 84.31 144 THR A N 1
ATOM 1073 C CA . THR A 1 144 ? -20.074 0.132 27.836 1.00 84.31 144 THR A CA 1
ATOM 1074 C C . THR A 1 144 ? -19.063 -0.324 26.793 1.00 84.31 144 THR A C 1
ATOM 1076 O O . THR A 1 144 ? -19.444 -0.714 25.689 1.00 84.31 144 THR A O 1
ATOM 1079 N N . VAL A 1 145 ? -17.778 -0.349 27.152 1.00 84.62 145 VAL A N 1
ATOM 1080 C CA . VAL A 1 145 ? -16.700 -0.844 26.284 1.00 84.62 145 VAL A CA 1
ATOM 1081 C C . VAL A 1 145 ? -16.181 -2.178 26.812 1.00 84.62 145 VAL A C 1
ATOM 1083 O O . VAL A 1 145 ? -15.549 -2.230 27.865 1.00 84.62 145 VAL A O 1
ATOM 1086 N N . GLN A 1 146 ? -16.379 -3.248 26.047 1.00 84.25 146 GLN A N 1
ATOM 1087 C CA . GLN A 1 146 ? -15.801 -4.559 26.327 1.00 84.25 146 GLN A CA 1
ATOM 1088 C C . GLN A 1 146 ? -14.495 -4.739 25.550 1.00 84.25 146 GLN A C 1
ATOM 1090 O O . GLN A 1 146 ? -14.453 -4.628 24.322 1.00 84.25 146 GLN A O 1
ATOM 1095 N N . TRP A 1 147 ? -13.411 -5.022 26.275 1.00 73.88 147 TRP A N 1
ATOM 1096 C CA . TRP A 1 147 ? -12.111 -5.283 25.665 1.00 73.88 147 TRP A CA 1
ATOM 1097 C C . TRP A 1 147 ? -12.055 -6.701 25.096 1.00 73.88 147 TRP A C 1
ATOM 1099 O O . TRP A 1 147 ? -12.191 -7.678 25.830 1.00 73.88 147 TRP A O 1
ATOM 1109 N N . VAL A 1 148 ? -11.806 -6.813 23.792 1.00 76.38 148 VAL A N 1
ATOM 1110 C CA . VAL A 1 148 ? -11.670 -8.098 23.096 1.00 76.38 148 VAL A CA 1
ATOM 1111 C C . VAL A 1 148 ? -10.206 -8.328 22.742 1.00 76.38 148 VAL A C 1
ATOM 1113 O O . VAL A 1 148 ? -9.550 -7.444 22.184 1.00 76.38 148 VAL A O 1
ATOM 1116 N N . LYS A 1 149 ? -9.685 -9.524 23.051 1.00 69.88 149 LYS A N 1
ATOM 1117 C CA . LYS A 1 149 ? -8.321 -9.916 22.676 1.00 69.88 149 LYS A CA 1
ATOM 1118 C C . LYS A 1 149 ? -8.193 -9.974 21.143 1.00 69.88 149 LYS A C 1
ATOM 1120 O O . LYS A 1 149 ? -9.111 -10.459 20.480 1.00 69.88 149 LYS A O 1
ATOM 1125 N N . PRO A 1 150 ? -7.069 -9.525 20.559 1.00 67.94 150 PRO A N 1
ATOM 1126 C CA . PRO A 1 150 ? -6.834 -9.654 19.128 1.00 67.94 150 PRO A CA 1
ATOM 1127 C C . PRO A 1 150 ? -6.960 -11.105 18.643 1.00 67.94 150 PRO A C 1
ATOM 1129 O O . PRO A 1 150 ? -6.350 -12.018 19.197 1.00 67.94 150 PRO A O 1
ATOM 1132 N N . ILE A 1 151 ? -7.708 -11.296 17.552 1.00 66.88 151 ILE A N 1
ATOM 1133 C CA . ILE A 1 151 ? -7.782 -12.558 16.799 1.00 66.88 151 ILE A CA 1
ATOM 1134 C C . ILE A 1 151 ? -6.366 -12.992 16.363 1.00 66.88 151 ILE A C 1
ATOM 1136 O O . ILE A 1 151 ? -5.625 -12.206 15.750 1.00 66.88 151 ILE A O 1
ATOM 1140 N N . SER A 1 152 ? -5.987 -14.237 16.673 1.00 63.56 152 SER A N 1
ATOM 1141 C CA . SER A 1 152 ? -4.671 -14.805 16.343 1.00 63.56 152 SER A CA 1
ATOM 1142 C C . SER A 1 152 ? -4.426 -14.824 14.829 1.00 63.56 152 SER A C 1
ATOM 1144 O O . SER A 1 152 ? -5.360 -14.881 14.032 1.00 63.56 152 SER A O 1
ATOM 1146 N N . LYS A 1 153 ? -3.155 -14.781 14.400 1.00 59.69 153 LYS A N 1
ATOM 1147 C CA . LYS A 1 153 ? -2.794 -14.765 12.967 1.00 59.69 153 LYS A CA 1
ATOM 1148 C C . LYS A 1 153 ? -3.317 -15.993 12.199 1.00 59.69 153 LYS A C 1
ATOM 1150 O O . LYS A 1 153 ? -3.644 -15.850 11.026 1.00 59.69 153 LYS A O 1
ATOM 1155 N N . SER A 1 154 ? -3.445 -17.155 12.848 1.00 56.31 154 SER A N 1
ATOM 1156 C CA . SER A 1 154 ? -3.988 -18.383 12.242 1.00 56.31 154 SER A CA 1
ATOM 1157 C C . SER A 1 154 ? -5.485 -18.294 11.929 1.00 56.31 154 SER A C 1
ATOM 1159 O O . SER A 1 154 ? -5.919 -18.837 10.921 1.00 56.31 154 SER A O 1
ATOM 1161 N N . ALA A 1 155 ? -6.256 -17.543 12.720 1.00 58.31 155 ALA A N 1
ATOM 1162 C CA . ALA A 1 155 ? -7.697 -17.355 12.537 1.00 58.31 155 ALA A CA 1
ATOM 1163 C C . ALA A 1 155 ? -8.067 -16.224 11.549 1.00 58.31 155 ALA A C 1
ATOM 1165 O O . ALA A 1 155 ? -9.243 -15.950 11.333 1.00 58.31 155 ALA A O 1
ATOM 1166 N N . ARG A 1 156 ? -7.079 -15.537 10.948 1.00 53.47 156 ARG A N 1
ATOM 1167 C CA . ARG A 1 156 ? -7.307 -14.455 9.962 1.00 53.47 156 ARG A CA 1
ATOM 1168 C C . ARG A 1 156 ? -7.369 -14.937 8.517 1.00 53.47 156 ARG A C 1
ATOM 1170 O O . ARG A 1 156 ? -7.670 -14.137 7.631 1.00 53.47 156 ARG A O 1
ATOM 1177 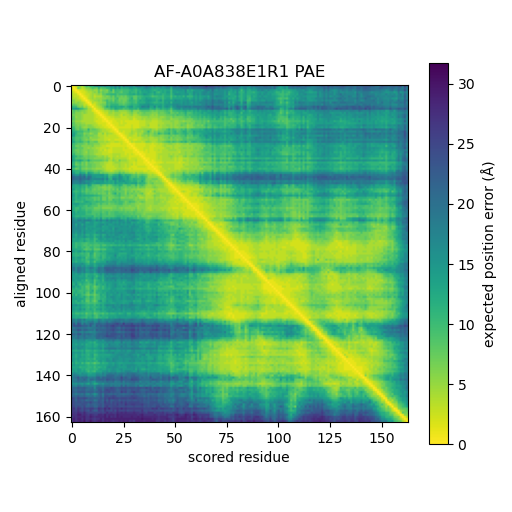N N . LYS A 1 157 ? -7.021 -16.198 8.251 1.00 50.94 157 LYS A N 1
ATOM 1178 C CA . LYS A 1 157 ? -7.084 -16.739 6.895 1.00 50.94 157 LYS A CA 1
ATOM 1179 C C . LYS A 1 157 ? -8.565 -16.966 6.572 1.00 50.94 157 LYS A C 1
ATOM 1181 O O . LYS A 1 157 ? -9.203 -17.707 7.316 1.00 50.94 157 LYS A O 1
ATOM 1186 N N . PRO A 1 158 ? -9.133 -16.319 5.538 1.00 51.03 158 PRO A N 1
ATOM 1187 C CA 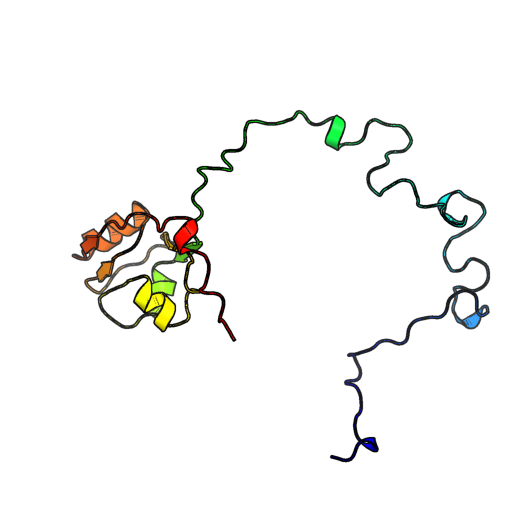. PRO A 1 158 ? -10.471 -16.678 5.099 1.00 51.03 158 PRO A CA 1
ATOM 1188 C C . PRO A 1 158 ? -10.436 -18.159 4.730 1.00 51.03 158 PRO A C 1
ATOM 1190 O O . PRO A 1 158 ? -9.486 -18.591 4.068 1.00 51.03 158 PRO A O 1
ATOM 1193 N N . GLU A 1 159 ? -11.416 -18.922 5.210 1.00 49.72 159 GLU A N 1
ATOM 1194 C CA . GLU A 1 159 ? -11.590 -20.322 4.839 1.00 49.72 159 GLU A CA 1
ATOM 1195 C C . GLU A 1 159 ? -11.507 -20.405 3.315 1.00 49.72 159 GLU A C 1
ATOM 1197 O O . GLU A 1 159 ? -12.285 -19.783 2.585 1.00 49.72 159 GLU A O 1
ATOM 1202 N N . THR A 1 160 ? -10.462 -21.070 2.826 1.00 47.31 160 THR A N 1
ATOM 1203 C CA . THR A 1 160 ? -10.348 -21.386 1.411 1.00 47.31 160 THR A CA 1
ATOM 1204 C C . THR A 1 160 ? -11.543 -22.260 1.099 1.00 47.31 160 THR A C 1
ATOM 1206 O O . THR A 1 160 ? -11.632 -23.354 1.652 1.00 47.31 160 THR A O 1
ATOM 1209 N N . LYS A 1 161 ? -12.465 -21.760 0.271 1.00 42.38 161 LYS A N 1
ATOM 1210 C CA . LYS A 1 161 ? -13.532 -22.576 -0.301 1.00 42.38 161 LYS A CA 1
ATOM 1211 C C . LYS A 1 161 ? -12.871 -23.802 -0.931 1.00 42.38 161 LYS A C 1
ATOM 1213 O O . LYS A 1 161 ? -12.139 -23.665 -1.906 1.00 42.38 161 LYS A O 1
ATOM 1218 N N . THR A 1 162 ? -13.033 -24.949 -0.291 1.00 42.00 162 THR A N 1
ATOM 1219 C CA . THR A 1 162 ? -12.856 -26.255 -0.914 1.00 42.00 162 THR A CA 1
ATOM 1220 C C . THR A 1 162 ? -13.988 -26.397 -1.917 1.00 42.00 162 THR A C 1
ATOM 1222 O O . THR A 1 162 ? -15.149 -26.427 -1.506 1.00 42.00 162 THR A O 1
ATOM 1225 N N . ASP A 1 163 ? -13.630 -26.373 -3.198 1.00 42.03 163 ASP A N 1
ATOM 1226 C CA . ASP A 1 163 ? -14.438 -26.964 -4.266 1.00 42.03 163 ASP A CA 1
ATOM 1227 C C . ASP A 1 163 ? -14.361 -28.497 -4.173 1.00 42.03 163 ASP A C 1
ATOM 1229 O O . ASP A 1 163 ? -13.285 -29.005 -3.765 1.00 42.03 163 ASP A O 1
#

Radius of gyration: 28.69 Å; Cα contacts (8 Å, |Δi|>4): 170; chains: 1; bounding box: 58×43×71 Å

Solvent-accessible surface area (backbone atoms only — not comparable to full-atom values): 10624 Å² total; per-residue (Å²): 135,62,84,86,73,73,73,77,64,87,81,76,68,78,83,81,84,74,67,58,68,48,65,94,74,79,22,19,97,48,53,78,53,63,69,98,51,61,70,54,45,90,77,35,70,70,67,54,101,64,66,58,90,85,50,84,34,72,78,75,74,50,78,88,80,82,85,80,64,72,91,78,62,82,78,62,46,79,39,38,52,67,61,52,52,74,60,42,89,70,52,66,50,36,66,67,53,36,35,73,57,65,76,41,64,82,59,65,50,58,26,39,34,69,81,65,93,75,80,63,92,59,52,38,40,34,51,44,43,64,37,74,69,37,50,54,49,38,47,76,37,69,23,48,80,43,85,53,80,82,81,53,80,81,72,38,60,72,81,75,81,78,127

Secondary structure (DSSP, 8-state):
--GGG-PPPTTT-PPPP-SSS-GGGS-SSSTTS-SSSGGGSTTTT-S-TT-BTTBPPHHHHSPP-----TTT----EEEEHHHHHHH--SSEEEHHHHHHTTSS-TT--EEEE--S-----S--EEES-B-HHHHHHHHHTT-EEE--PPPPGGGGS------

Nearest PDB structures (foldseek):
  8fn2-assembly1_N  TM=8.452E-01  e=8.738E-10  Borreliella burgdorferi B31
  7p6z-assembly1_k  TM=7.705E-01  e=4.171E-09  Mycoplasmoides pneumoniae M129
  4v8a-assembly2_BP  TM=7.814E-01  e=1.437E-08  Thermus thermophilus HB8
  7pas-assembly1_k  TM=7.196E-01  e=5.644E-08  Mycoplasmoides pneumoniae M129
  7pam-assembly1_k  TM=7.368E-01  e=1.316E-07  Mycoplasmoides pneumoniae M129

Sequence (163 aa):
MSLDDITKTPTSRAQRRRVGRGIGSGLGKTCGRGQKGEGTRTGGKNRGPLFEGGQFPFWMRLPKRGFTNFAHRETYLPLDLEAAMHLVSGDELSLAKLVAAKAVRPGVQVKLVNGGAVKLKRKLTVTMPVTGSVRKVVEAAGGTVQWVKPISKSARKPETKTD

Foldseek 3Di:
DDPVPDDDDPPPDDDDDDACDDPVSVRHPQNPQDDDDQSSDDCSCVQPPQDDPPDDGPVVPDDDDDDDPPPPDDDAAEDEPVNQPVQAPDQEADPVRCVVSVVDPPLGAHEYEHPDDDQDPGAHEYEHHYDPVVVVNNVVRVHHYDYDDDDDPVNSDPPDPDD

pLDDT: mean 82.07, std 10.67, range [42.0, 93.25]